Protein AF-A0A0T6W788-F1 (afdb_monomer)

Solvent-accessible surface area (backbone atoms only — not comparable to full-atom values): 7683 Å² total; per-residue (Å²): 140,88,81,67,76,53,63,39,19,29,21,42,78,53,94,50,62,89,71,34,31,29,41,64,46,75,40,58,66,43,68,91,88,54,96,58,73,52,78,64,79,77,55,77,91,54,65,91,45,52,80,30,91,40,63,71,60,20,50,48,52,46,49,53,50,35,50,60,73,44,44,63,63,47,51,53,39,52,51,53,41,51,51,43,52,50,51,47,50,48,48,69,75,76,45,75,96,47,70,70,56,52,51,51,44,50,52,45,52,52,54,37,51,54,46,47,52,53,42,48,52,54,54,48,61,64,66,49,82,75,50,74,83

pLDDT: mean 85.51, std 16.66, range [34.41, 98.12]

Nearest PDB structures (foldseek):
  4ogp-assembly2_B  TM=7.932E-01  e=1.170E-01  Saccharomyces cerevisiae S288C
  5lm5-assembly1_A  TM=7.573E-01  e=1.890E-01  Saccharomyces cerevisiae
  6dmp-assembly1_A  TM=8.833E-01  e=1.214E+00  synthetic construct
  8vaa-assembly1_Q  TM=8.502E-01  e=1.369E+00  Legionella pneumophila
  6xns-assembly2_F  TM=4.643E-01  e=8.280E+00  synthetic construct

Structure (mmCIF, N/CA/C/O backbone):
data_AF-A0A0T6W788-F1
#
_entry.id   AF-A0A0T6W788-F1
#
loop_
_atom_site.group_PDB
_atom_site.id
_atom_site.type_symbol
_atom_site.label_atom_id
_atom_site.label_alt_id
_atom_site.label_comp_id
_atom_site.label_asym_id
_atom_site.label_entity_id
_atom_site.label_seq_id
_atom_site.pdbx_PDB_ins_code
_atom_site.Cartn_x
_atom_site.Cartn_y
_atom_site.Cartn_z
_atom_site.occupancy
_atom_site.B_iso_or_equiv
_atom_site.auth_seq_id
_atom_site.auth_comp_id
_atom_site.auth_asym_id
_atom_site.auth_atom_id
_atom_site.pdbx_PDB_model_num
ATOM 1 N N . MET A 1 1 ? 24.280 18.151 -40.706 1.00 36.50 1 MET A N 1
ATOM 2 C CA . MET A 1 1 ? 23.195 17.546 -39.906 1.00 36.50 1 MET A CA 1
ATOM 3 C C . MET A 1 1 ? 23.253 16.048 -40.123 1.00 36.50 1 MET A C 1
ATOM 5 O O . MET A 1 1 ? 23.220 15.635 -41.270 1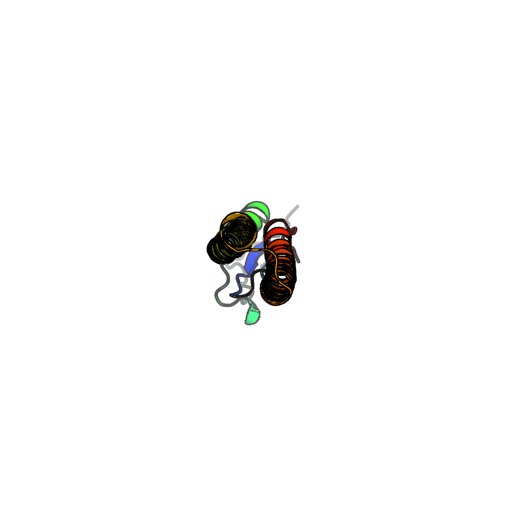.00 36.50 1 MET A O 1
ATOM 9 N N . GLY A 1 2 ? 23.416 15.262 -39.062 1.00 36.25 2 GLY A N 1
ATOM 10 C CA . GLY A 1 2 ? 23.500 13.803 -39.150 1.00 36.25 2 GLY A CA 1
ATOM 11 C C . GLY A 1 2 ? 23.714 13.211 -37.764 1.00 36.25 2 GLY A C 1
ATOM 12 O O . GLY A 1 2 ? 24.813 12.783 -37.442 1.00 36.25 2 GLY A O 1
ATOM 13 N N . ALA A 1 3 ? 22.692 13.316 -36.917 1.00 34.41 3 ALA A N 1
ATOM 14 C CA . ALA A 1 3 ? 22.688 12.817 -35.551 1.00 34.41 3 ALA A CA 1
ATOM 15 C C . ALA A 1 3 ? 21.895 11.504 -35.527 1.00 34.41 3 ALA A C 1
ATOM 17 O O . ALA A 1 3 ? 20.674 11.526 -35.630 1.00 34.41 3 ALA A O 1
ATOM 18 N N . SER A 1 4 ? 22.574 10.365 -35.412 1.00 42.59 4 SER A N 1
ATOM 19 C CA . SER A 1 4 ? 21.941 9.102 -35.020 1.00 42.59 4 SER A CA 1
ATOM 20 C C . SER A 1 4 ? 21.920 9.047 -33.493 1.00 42.59 4 SER A C 1
ATOM 22 O O . SER A 1 4 ? 22.937 8.745 -32.871 1.00 42.59 4 SER A O 1
ATOM 24 N N . TRP A 1 5 ? 20.793 9.444 -32.905 1.00 49.19 5 TRP A N 1
ATOM 25 C CA . TRP A 1 5 ? 20.537 9.411 -31.464 1.00 49.19 5 TRP A CA 1
ATOM 26 C C . TRP A 1 5 ? 19.232 8.646 -31.260 1.00 49.19 5 TRP A C 1
ATOM 28 O O . TRP A 1 5 ? 18.153 9.190 -31.481 1.00 49.19 5 TRP A O 1
ATOM 38 N N . GLY A 1 6 ? 19.329 7.366 -30.916 1.00 62.09 6 GLY A N 1
ATOM 39 C CA . GLY A 1 6 ? 18.178 6.558 -30.527 1.00 62.09 6 GLY A CA 1
ATOM 40 C C . GLY A 1 6 ? 18.336 6.153 -29.073 1.00 62.09 6 GLY A C 1
ATOM 41 O O . GLY A 1 6 ? 18.914 5.110 -28.803 1.00 62.09 6 GLY A O 1
ATOM 42 N N . SER A 1 7 ? 17.887 6.970 -28.125 1.00 70.62 7 SER A N 1
ATOM 43 C CA . SER A 1 7 ? 17.798 6.521 -26.732 1.00 70.62 7 SER A CA 1
ATOM 44 C C . SER A 1 7 ? 16.568 5.624 -26.589 1.00 70.62 7 SER A C 1
ATOM 46 O O . SER A 1 7 ? 15.484 5.961 -27.073 1.00 70.62 7 SER A O 1
ATOM 48 N N . LYS A 1 8 ? 16.735 4.472 -25.943 1.00 81.88 8 LYS A N 1
ATOM 49 C CA . LYS A 1 8 ? 15.649 3.549 -25.600 1.00 81.88 8 LYS A CA 1
ATOM 50 C C . LYS A 1 8 ? 15.324 3.673 -24.119 1.00 81.88 8 LYS A C 1
ATOM 52 O O . LYS A 1 8 ? 16.218 3.877 -23.300 1.00 81.88 8 LYS A O 1
ATOM 57 N N . TRP A 1 9 ? 14.047 3.535 -23.780 1.00 85.00 9 TRP A N 1
ATOM 58 C CA . TRP A 1 9 ? 13.563 3.639 -22.406 1.00 85.00 9 TRP A CA 1
ATOM 59 C C . TRP A 1 9 ? 13.155 2.266 -21.899 1.00 85.00 9 TRP A C 1
ATOM 61 O O . TRP A 1 9 ? 12.359 1.587 -22.539 1.00 85.00 9 TRP A O 1
ATOM 71 N N . TYR A 1 10 ? 13.653 1.870 -20.739 1.00 88.62 10 TYR A N 1
ATOM 72 C CA . TYR A 1 10 ? 13.345 0.588 -20.123 1.00 88.62 10 TYR A CA 1
ATOM 73 C C . TYR A 1 10 ? 12.531 0.802 -18.855 1.00 88.62 10 TYR A C 1
ATOM 75 O O . TYR A 1 10 ? 12.910 1.588 -17.987 1.00 88.62 10 TYR A O 1
ATOM 83 N N . SER A 1 11 ? 11.416 0.088 -18.716 1.00 89.75 11 SER A N 1
ATOM 84 C CA . SER A 1 11 ? 10.733 -0.020 -17.430 1.00 89.75 11 SER A CA 1
ATOM 85 C C . SER A 1 11 ? 11.393 -1.113 -16.598 1.00 89.75 11 SER A C 1
ATOM 87 O O . SER A 1 11 ? 11.355 -2.290 -16.970 1.00 89.75 11 SER A O 1
ATOM 89 N N . VAL A 1 12 ? 11.942 -0.731 -15.452 1.00 90.44 12 VAL A N 1
ATOM 90 C CA . VAL A 1 12 ? 12.498 -1.653 -14.466 1.00 90.44 12 VAL A CA 1
ATOM 91 C C . VAL A 1 12 ? 11.408 -1.959 -13.447 1.00 90.44 12 VAL A C 1
ATOM 93 O O . VAL A 1 12 ? 11.056 -1.114 -12.618 1.00 90.44 12 VAL A O 1
ATOM 96 N N . LEU A 1 13 ? 10.841 -3.159 -13.554 1.00 89.25 13 LEU A N 1
ATOM 97 C CA . LEU A 1 13 ? 9.783 -3.653 -12.678 1.00 89.25 13 LEU A CA 1
ATOM 98 C C . LEU A 1 13 ? 10.399 -4.599 -11.646 1.00 89.25 13 LEU A C 1
ATOM 100 O O . LEU A 1 13 ? 11.075 -5.557 -12.008 1.00 89.25 13 LEU A O 1
ATOM 104 N N . ASP A 1 14 ? 10.160 -4.326 -10.369 1.00 88.12 14 ASP A N 1
ATOM 105 C CA . ASP A 1 14 ? 10.589 -5.167 -9.249 1.00 88.12 14 ASP A CA 1
ATOM 106 C C . ASP A 1 14 ? 9.343 -5.683 -8.507 1.00 88.12 14 ASP A C 1
ATOM 108 O O . ASP A 1 14 ? 8.236 -5.148 -8.656 1.00 88.12 14 ASP A O 1
ATOM 112 N N . ASN A 1 15 ? 9.522 -6.731 -7.705 1.00 85.25 15 ASN A N 1
ATOM 113 C CA . ASN A 1 15 ? 8.504 -7.192 -6.765 1.00 85.25 15 ASN A CA 1
ATOM 114 C C . ASN A 1 15 ? 8.257 -6.149 -5.668 1.00 85.25 15 ASN A C 1
ATOM 116 O O . ASN A 1 15 ? 7.143 -6.048 -5.163 1.00 85.25 15 ASN A O 1
ATOM 120 N N . ASP A 1 16 ? 9.284 -5.375 -5.306 1.00 88.62 16 ASP A N 1
ATOM 121 C CA . ASP A 1 16 ? 9.160 -4.226 -4.415 1.00 88.62 16 ASP A CA 1
ATOM 122 C C . ASP A 1 16 ? 8.790 -2.958 -5.216 1.00 88.62 16 ASP A C 1
ATOM 124 O O . ASP A 1 16 ? 9.625 -2.429 -5.965 1.00 88.62 16 ASP A O 1
ATOM 128 N N . PRO A 1 17 ? 7.572 -2.400 -5.046 1.00 88.88 17 PRO A N 1
ATOM 129 C CA . PRO A 1 17 ? 7.146 -1.197 -5.759 1.00 88.88 17 PRO A CA 1
ATOM 130 C C . PRO A 1 17 ? 8.049 0.016 -5.508 1.00 88.88 17 PRO A C 1
ATOM 132 O O . PRO A 1 17 ? 8.093 0.918 -6.342 1.00 88.88 17 PRO A O 1
ATOM 135 N N . ALA A 1 18 ? 8.782 0.049 -4.38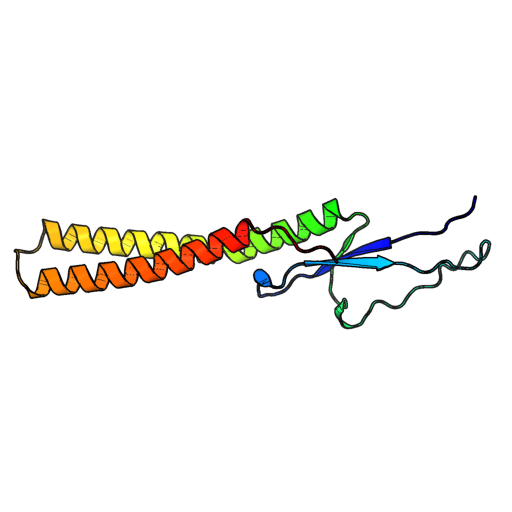9 1.00 90.25 18 ALA A N 1
ATOM 136 C CA . ALA A 1 18 ? 9.704 1.135 -4.069 1.00 90.25 18 ALA A CA 1
ATOM 137 C C . ALA A 1 18 ? 10.967 1.140 -4.950 1.00 90.25 18 ALA A C 1
ATOM 139 O O . ALA A 1 18 ? 11.618 2.177 -5.075 1.00 90.25 18 ALA A O 1
ATOM 140 N N . LYS A 1 19 ? 11.317 0.002 -5.563 1.00 91.31 19 LYS A N 1
ATOM 141 C CA . LYS A 1 19 ? 12.505 -0.153 -6.423 1.00 91.31 19 LYS A CA 1
ATOM 142 C C . LYS A 1 19 ? 12.212 0.024 -7.911 1.00 91.31 19 LYS A C 1
ATOM 144 O O . LYS A 1 19 ? 13.141 0.084 -8.720 1.00 91.31 19 LYS A O 1
ATOM 149 N N . CYS A 1 20 ? 10.933 0.107 -8.264 1.00 92.31 20 CYS A N 1
ATOM 150 C CA . CYS A 1 20 ? 10.488 0.293 -9.634 1.00 92.31 20 CYS A CA 1
ATOM 151 C C . CYS A 1 20 ? 10.935 1.662 -10.174 1.00 92.31 20 CYS A C 1
ATOM 153 O O . CYS A 1 20 ? 10.775 2.687 -9.508 1.00 92.31 20 CYS A O 1
ATOM 155 N N . ARG A 1 21 ? 11.481 1.688 -11.392 1.00 93.81 21 ARG A N 1
ATOM 156 C CA . ARG A 1 21 ? 12.033 2.900 -12.023 1.00 93.81 21 ARG A CA 1
ATOM 157 C C . ARG A 1 21 ? 12.032 2.794 -13.545 1.00 93.81 21 ARG A C 1
ATOM 159 O O . ARG A 1 21 ? 11.738 1.739 -14.099 1.00 93.81 21 ARG A O 1
ATOM 166 N N . VAL A 1 22 ? 12.375 3.886 -14.213 1.00 93.38 22 VAL A N 1
ATOM 167 C CA . VAL A 1 22 ? 12.644 3.923 -15.652 1.00 93.38 22 VAL A CA 1
ATOM 168 C C . VAL A 1 22 ? 14.123 4.212 -15.872 1.00 93.38 22 VAL A C 1
ATOM 170 O O . VAL A 1 22 ? 14.678 5.079 -15.201 1.00 93.38 22 VAL A O 1
ATOM 173 N N . GLU A 1 23 ? 14.736 3.495 -16.808 1.00 89.88 23 GLU A N 1
ATOM 174 C CA . GLU A 1 23 ? 16.148 3.648 -17.158 1.00 89.88 23 GLU A CA 1
ATOM 175 C C . GLU A 1 23 ? 16.298 3.972 -18.652 1.00 89.88 23 GLU A C 1
ATOM 177 O O . GLU A 1 23 ? 15.722 3.283 -19.499 1.00 89.88 23 GLU A O 1
ATOM 182 N N . MET A 1 24 ? 17.026 5.037 -18.987 1.00 88.62 24 MET A N 1
ATOM 183 C CA . MET A 1 24 ? 17.343 5.419 -20.361 1.00 88.62 24 MET A CA 1
ATOM 184 C C . MET A 1 24 ? 18.683 4.819 -20.773 1.00 88.62 24 MET A C 1
ATOM 186 O O . MET A 1 24 ? 19.692 4.984 -20.091 1.00 88.62 24 MET A O 1
ATOM 190 N N . VAL A 1 25 ? 18.714 4.161 -21.927 1.00 84.00 25 VAL A N 1
ATOM 191 C CA . VAL A 1 25 ? 19.949 3.626 -22.502 1.00 84.00 25 VAL A CA 1
ATOM 192 C C . VAL A 1 25 ? 20.153 4.228 -23.879 1.00 84.00 25 VAL A C 1
ATOM 194 O O . VAL A 1 25 ? 19.330 4.053 -24.781 1.00 84.00 25 VAL A O 1
ATOM 197 N N . ASP A 1 26 ? 21.273 4.918 -24.050 1.00 74.56 26 ASP A N 1
ATOM 198 C CA . ASP A 1 26 ? 21.671 5.460 -25.342 1.00 74.56 26 ASP A CA 1
ATOM 199 C C . ASP A 1 26 ? 22.130 4.334 -26.274 1.00 74.56 26 ASP A C 1
ATOM 201 O O . ASP A 1 26 ? 23.093 3.615 -25.984 1.00 74.56 26 ASP A O 1
ATOM 205 N N . CYS A 1 27 ? 21.483 4.186 -27.432 1.00 65.81 27 CYS A N 1
ATOM 206 C CA . CYS A 1 27 ? 22.057 3.394 -28.513 1.00 65.81 27 CYS A CA 1
ATOM 207 C C . CYS A 1 27 ? 23.181 4.206 -29.173 1.00 65.81 27 CYS A C 1
ATOM 209 O O . CYS A 1 27 ? 22.986 5.358 -29.570 1.00 65.81 27 CYS A O 1
ATOM 211 N N . ARG A 1 28 ? 24.383 3.624 -29.275 1.00 55.47 28 ARG A N 1
ATOM 212 C CA . ARG A 1 28 ? 25.522 4.291 -29.917 1.00 55.47 28 ARG A CA 1
ATOM 213 C C . ARG A 1 28 ? 25.292 4.441 -31.426 1.00 55.47 28 ARG A C 1
ATOM 215 O O . ARG A 1 28 ? 24.687 3.564 -32.037 1.00 55.47 28 ARG A O 1
ATOM 222 N N . PRO A 1 29 ? 25.838 5.503 -32.045 1.00 50.69 29 PRO A N 1
ATOM 223 C CA . PRO A 1 29 ? 25.827 5.657 -33.492 1.00 50.69 29 PRO A CA 1
ATOM 224 C C . PRO A 1 29 ? 26.660 4.557 -34.171 1.00 50.69 29 PRO A C 1
ATOM 226 O O . PRO A 1 29 ? 27.804 4.308 -33.784 1.00 50.69 29 PRO A O 1
ATOM 229 N N . GLY A 1 30 ? 26.104 3.942 -35.214 1.00 51.00 30 GLY A N 1
ATOM 230 C CA . GLY A 1 30 ? 26.883 3.271 -36.257 1.00 51.00 30 GLY A CA 1
ATOM 231 C C . GLY A 1 30 ? 27.506 4.284 -37.213 1.00 51.00 30 GLY A C 1
ATOM 232 O O . GLY A 1 30 ? 27.043 5.427 -37.278 1.00 51.00 30 GLY A O 1
ATOM 233 N N . PRO A 1 31 ? 28.561 3.916 -37.961 1.00 49.19 31 PRO A N 1
ATOM 234 C CA . PRO A 1 31 ? 29.040 4.763 -39.041 1.00 49.19 31 PRO A CA 1
ATOM 235 C C . PRO A 1 31 ? 27.899 5.030 -40.036 1.00 49.19 31 PRO A C 1
ATOM 237 O O . PRO A 1 31 ? 27.187 4.122 -40.460 1.00 49.19 31 PRO A O 1
ATOM 240 N N . ILE A 1 32 ? 27.707 6.302 -40.398 1.00 44.41 32 ILE A N 1
ATOM 241 C CA . ILE A 1 32 ? 26.668 6.722 -41.347 1.00 44.41 32 ILE A CA 1
ATOM 242 C C . ILE A 1 32 ? 26.891 5.974 -42.671 1.00 44.41 32 ILE A C 1
ATOM 244 O O . ILE A 1 32 ? 27.921 6.164 -43.314 1.00 44.41 32 ILE A O 1
ATOM 248 N N . GLY A 1 33 ? 25.927 5.146 -43.082 1.00 48.31 33 GLY A N 1
ATOM 249 C CA . GLY A 1 33 ? 25.954 4.435 -44.367 1.00 48.31 33 GLY A CA 1
ATOM 250 C C . GLY A 1 33 ? 26.155 2.919 -44.291 1.00 48.31 33 GLY A C 1
ATOM 251 O O . GLY A 1 33 ? 26.016 2.255 -45.315 1.00 48.31 33 GLY A O 1
ATOM 252 N N . THR A 1 34 ? 26.408 2.347 -43.113 1.00 47.78 34 THR A N 1
ATOM 253 C CA . THR A 1 34 ? 26.258 0.901 -42.887 1.00 47.78 34 THR A CA 1
ATOM 254 C C . THR A 1 34 ? 24.872 0.658 -42.306 1.00 47.78 34 THR A C 1
ATOM 256 O O . THR A 1 34 ? 24.578 1.158 -41.228 1.00 47.78 34 THR A O 1
ATOM 259 N N . GLY A 1 35 ? 24.010 -0.085 -43.004 1.00 48.94 35 GLY A N 1
ATOM 260 C CA . GLY A 1 35 ? 22.662 -0.456 -42.536 1.00 48.94 35 GLY A CA 1
ATOM 261 C C . GLY A 1 35 ? 22.636 -1.379 -41.308 1.00 48.94 35 GLY A C 1
ATOM 262 O O . GLY A 1 35 ? 21.587 -1.929 -40.991 1.00 48.94 35 GLY A O 1
ATOM 263 N N . ASP A 1 36 ? 23.777 -1.534 -40.640 1.00 47.97 36 ASP A N 1
ATOM 264 C CA . ASP A 1 36 ? 23.953 -2.283 -39.411 1.00 47.97 36 ASP A CA 1
ATOM 265 C C . ASP A 1 36 ? 24.038 -1.272 -38.263 1.00 47.97 36 ASP A C 1
ATOM 267 O O . ASP A 1 36 ? 25.098 -0.706 -37.978 1.00 47.97 36 ASP A O 1
ATOM 271 N N . ASP A 1 37 ? 22.897 -1.011 -37.622 1.00 52.19 37 ASP A N 1
ATOM 272 C CA . ASP A 1 37 ? 22.870 -0.364 -36.312 1.00 52.19 37 ASP A CA 1
ATOM 273 C C . ASP A 1 37 ? 23.774 -1.181 -35.368 1.00 52.19 37 ASP A C 1
ATOM 275 O O . ASP A 1 37 ? 23.516 -2.376 -35.175 1.00 52.19 37 ASP A O 1
ATOM 279 N N . PRO A 1 38 ? 24.843 -0.614 -34.773 1.00 49.88 38 PRO A N 1
ATOM 280 C CA . PRO A 1 38 ? 25.654 -1.347 -33.819 1.00 49.88 38 PRO A CA 1
ATOM 281 C C . PRO A 1 38 ? 24.793 -1.587 -32.585 1.00 49.88 38 PRO A C 1
ATOM 283 O O . PRO A 1 38 ? 24.575 -0.698 -31.762 1.00 49.88 38 PRO A O 1
ATOM 286 N N . TRP A 1 39 ? 24.285 -2.810 -32.486 1.00 54.84 39 TRP A N 1
ATOM 287 C CA . TRP A 1 39 ? 23.552 -3.309 -31.338 1.00 54.84 39 TRP A CA 1
ATOM 288 C C . TRP A 1 39 ? 24.402 -3.090 -30.084 1.00 54.84 39 TRP A C 1
ATOM 290 O O . TRP A 1 39 ? 25.381 -3.803 -29.856 1.00 54.84 39 TRP A O 1
ATOM 300 N N . VAL A 1 40 ? 24.066 -2.077 -29.281 1.00 60.03 40 VAL A N 1
ATOM 301 C CA . VAL A 1 40 ? 24.643 -1.943 -27.943 1.00 60.03 40 VAL A CA 1
ATOM 302 C C . VAL A 1 40 ? 24.056 -3.091 -27.127 1.00 60.03 40 VAL A C 1
ATOM 304 O O . VAL A 1 40 ? 22.831 -3.157 -26.995 1.00 60.03 40 VAL A O 1
ATOM 307 N N . PRO A 1 41 ? 24.885 -4.021 -26.621 1.00 64.06 41 PRO A N 1
ATOM 308 C CA . PRO A 1 41 ? 24.372 -5.110 -25.817 1.00 64.06 41 PRO A CA 1
ATOM 309 C C . PRO A 1 41 ? 23.666 -4.532 -24.594 1.00 64.06 41 PRO A C 1
ATOM 311 O O . PRO A 1 41 ? 24.195 -3.648 -23.915 1.00 64.06 41 PRO A O 1
ATOM 314 N N . LEU A 1 42 ? 22.450 -5.019 -24.355 1.00 69.25 42 LEU A N 1
ATOM 315 C CA . LEU A 1 42 ? 21.657 -4.654 -23.194 1.00 69.25 42 LEU A CA 1
ATOM 316 C C . LEU A 1 42 ? 22.476 -4.952 -21.928 1.00 69.25 42 LEU A C 1
ATOM 318 O O . LEU A 1 42 ? 22.973 -6.072 -21.806 1.00 69.25 42 LEU A O 1
ATOM 322 N N . PRO A 1 43 ? 22.625 -3.994 -20.998 1.00 76.44 43 PRO A N 1
ATOM 323 C CA . PRO A 1 43 ? 23.242 -4.273 -19.711 1.00 76.44 43 PRO A CA 1
ATOM 324 C C . PRO A 1 43 ? 22.544 -5.440 -19.005 1.00 76.44 43 PRO A C 1
ATOM 326 O O . PRO A 1 43 ? 21.314 -5.503 -18.987 1.00 76.44 43 PRO A O 1
ATOM 329 N N . ASP A 1 44 ? 23.311 -6.340 -18.386 1.00 81.31 44 ASP A N 1
ATOM 330 C CA . ASP A 1 44 ? 22.768 -7.554 -17.758 1.00 81.31 44 ASP A CA 1
ATOM 331 C C . ASP A 1 44 ? 21.687 -7.248 -16.709 1.00 81.31 44 ASP A C 1
ATOM 333 O O . ASP A 1 44 ? 20.727 -8.004 -16.560 1.00 81.31 44 ASP A O 1
ATOM 337 N N . HIS A 1 45 ? 21.785 -6.109 -16.012 1.00 80.25 45 HIS A N 1
ATOM 338 C CA . HIS A 1 45 ? 20.803 -5.688 -15.006 1.00 80.25 45 HIS A CA 1
ATOM 339 C C . HIS A 1 45 ? 19.467 -5.215 -15.591 1.00 80.25 45 HIS A C 1
ATOM 341 O O . HIS A 1 45 ? 18.502 -5.070 -14.844 1.00 80.25 45 HIS A O 1
ATOM 347 N N . LEU A 1 46 ? 19.405 -4.978 -16.903 1.00 80.75 46 LEU A N 1
ATOM 348 C CA . LEU A 1 46 ? 18.179 -4.669 -17.641 1.00 80.75 46 LEU A CA 1
ATOM 349 C C . LEU A 1 46 ? 17.623 -5.892 -18.377 1.00 80.75 46 LEU A C 1
ATOM 351 O O . LEU A 1 46 ? 16.580 -5.793 -19.028 1.00 80.75 46 LEU A O 1
ATOM 355 N N . SER A 1 47 ? 18.273 -7.055 -18.265 1.00 75.12 47 SER A N 1
ATOM 356 C CA . SER A 1 47 ? 17.738 -8.300 -18.813 1.00 75.12 47 SER A CA 1
ATOM 357 C C . SER A 1 47 ? 16.360 -8.601 -18.202 1.00 75.12 47 SER A C 1
ATOM 359 O O . SER A 1 47 ? 16.176 -8.607 -16.987 1.00 75.12 47 SER A O 1
ATOM 361 N N . GLY A 1 48 ? 15.350 -8.779 -19.060 1.00 78.38 48 GLY A N 1
ATOM 362 C CA . GLY A 1 48 ? 13.958 -8.985 -18.640 1.00 78.38 48 GLY A CA 1
ATOM 363 C C . GLY A 1 48 ? 13.144 -7.710 -18.371 1.00 78.38 48 GLY A C 1
ATOM 364 O O . GLY A 1 48 ? 11.957 -7.819 -18.068 1.00 78.38 48 GLY A O 1
ATOM 365 N N . CYS A 1 49 ? 13.726 -6.514 -18.518 1.00 86.12 49 CYS A N 1
ATOM 366 C CA . CYS A 1 49 ? 12.968 -5.260 -18.504 1.00 86.12 49 CYS A CA 1
ATOM 367 C C . CYS A 1 49 ? 12.191 -5.058 -19.816 1.00 86.12 49 CYS A C 1
ATOM 369 O O . CYS A 1 49 ? 12.567 -5.580 -20.868 1.00 86.12 49 CYS A O 1
ATOM 371 N N . GLN A 1 50 ? 11.114 -4.271 -19.768 1.00 87.94 50 GLN A N 1
ATOM 372 C CA . GLN A 1 50 ? 10.318 -3.953 -20.956 1.00 87.94 50 GLN A CA 1
ATOM 373 C C . GLN A 1 50 ? 10.817 -2.662 -21.615 1.00 87.94 50 GLN A C 1
ATOM 375 O O . GLN A 1 50 ? 10.973 -1.638 -20.952 1.00 87.94 50 GLN A O 1
ATOM 380 N N . GLU A 1 51 ? 11.061 -2.725 -22.922 1.00 87.31 51 GLU A N 1
ATOM 381 C CA . GLU A 1 51 ? 11.535 -1.605 -23.738 1.00 87.31 51 GLU A CA 1
ATOM 382 C C . GLU A 1 51 ? 10.368 -0.765 -24.281 1.00 87.31 51 GLU A C 1
ATOM 384 O O . GLU A 1 51 ? 9.338 -1.295 -24.706 1.00 87.31 51 GLU A O 1
ATOM 389 N N . PHE A 1 52 ? 10.562 0.552 -24.330 1.00 87.06 52 PHE A N 1
ATOM 390 C CA . PHE A 1 52 ? 9.639 1.526 -24.888 1.00 87.06 52 PHE A CA 1
ATOM 391 C C . PHE A 1 52 ? 10.361 2.593 -25.715 1.00 87.06 52 PHE A C 1
ATOM 393 O O . PHE A 1 52 ? 11.506 2.969 -25.460 1.00 87.06 52 PHE A O 1
ATOM 400 N N . SER A 1 53 ? 9.628 3.148 -26.680 1.00 81.81 53 SER A N 1
ATOM 401 C CA . SER A 1 53 ? 10.102 4.206 -27.577 1.00 81.81 53 SER A CA 1
ATOM 402 C C . SER A 1 53 ? 10.074 5.611 -26.966 1.00 81.81 53 SER A C 1
ATOM 404 O O . SER A 1 53 ? 10.627 6.538 -27.549 1.00 81.81 53 SER A O 1
ATOM 406 N N . SER A 1 54 ? 9.430 5.804 -25.810 1.00 88.00 54 SER A N 1
ATOM 407 C CA . SER A 1 54 ? 9.411 7.096 -25.116 1.00 88.00 54 SER A CA 1
ATOM 408 C C . SER A 1 54 ? 9.321 6.948 -23.600 1.00 88.00 54 SER A C 1
ATOM 410 O O . SER A 1 54 ? 8.696 6.013 -23.089 1.00 88.00 54 SER A O 1
ATOM 412 N N . GLU A 1 55 ? 9.883 7.932 -22.894 1.00 90.00 55 GLU A N 1
ATOM 413 C CA . GLU A 1 55 ? 9.834 8.047 -21.432 1.00 90.00 55 GLU A CA 1
ATOM 414 C C . GLU A 1 55 ? 8.396 7.964 -20.913 1.00 90.00 55 GLU A C 1
ATOM 416 O O . GLU A 1 55 ? 8.104 7.221 -19.981 1.00 90.00 55 GLU A O 1
ATOM 421 N N . ALA A 1 56 ? 7.471 8.687 -21.553 1.00 91.19 56 ALA A N 1
ATOM 422 C CA . ALA A 1 56 ? 6.083 8.773 -21.112 1.00 91.19 56 ALA A CA 1
ATOM 423 C C . ALA A 1 56 ? 5.395 7.399 -21.070 1.00 91.19 56 ALA A C 1
ATOM 425 O O . ALA A 1 56 ? 4.649 7.107 -20.132 1.00 91.19 56 ALA A O 1
ATOM 426 N N . VAL A 1 57 ? 5.664 6.542 -22.061 1.00 91.50 57 VAL A N 1
ATOM 427 C CA . VAL A 1 57 ? 5.083 5.195 -22.118 1.00 91.50 57 VAL A CA 1
ATOM 428 C C . VAL A 1 57 ? 5.748 4.279 -21.086 1.00 91.50 57 VAL A C 1
ATOM 430 O O . VAL A 1 57 ? 5.035 3.578 -20.368 1.00 91.50 57 VAL A O 1
ATOM 433 N N . ALA A 1 58 ? 7.074 4.350 -20.923 1.00 91.50 58 ALA A N 1
ATOM 434 C CA . ALA A 1 58 ? 7.787 3.590 -19.893 1.00 91.50 58 ALA A CA 1
ATOM 435 C C . ALA A 1 58 ? 7.312 3.953 -18.474 1.00 91.50 58 ALA A C 1
ATOM 437 O O . ALA A 1 58 ? 7.009 3.074 -17.666 1.00 91.50 58 ALA A O 1
ATOM 438 N N . VAL A 1 59 ? 7.157 5.248 -18.181 1.00 94.12 59 VAL A N 1
ATOM 439 C CA . VAL A 1 59 ? 6.632 5.739 -16.896 1.00 94.12 59 VAL A CA 1
ATOM 440 C C . VAL A 1 59 ? 5.197 5.266 -16.671 1.00 94.12 59 VAL A C 1
ATOM 442 O O . VAL A 1 59 ? 4.843 4.896 -15.549 1.00 94.12 59 VAL A O 1
ATOM 445 N N . SER A 1 60 ? 4.362 5.255 -17.715 1.00 93.94 60 SER A N 1
ATOM 446 C CA . SER A 1 60 ? 2.989 4.748 -17.627 1.00 93.94 60 SER A CA 1
ATOM 447 C C . SER A 1 60 ? 2.952 3.255 -17.287 1.00 93.94 60 SER A C 1
ATOM 449 O O . SER A 1 60 ? 2.188 2.856 -16.406 1.00 93.94 60 SER A O 1
ATOM 451 N N . ALA A 1 61 ? 3.823 2.449 -17.901 1.00 93.69 61 ALA A N 1
ATOM 452 C CA . ALA A 1 61 ? 3.939 1.021 -17.615 1.00 93.69 61 ALA A CA 1
ATOM 453 C C . ALA A 1 61 ? 4.375 0.758 -16.164 1.00 93.69 61 ALA A C 1
ATOM 455 O O . ALA A 1 61 ? 3.710 0.009 -15.445 1.00 93.69 61 ALA A O 1
ATOM 456 N N . VAL A 1 62 ? 5.418 1.450 -15.687 1.00 94.25 62 VAL A N 1
ATOM 457 C CA . VAL A 1 62 ? 5.853 1.356 -14.283 1.00 94.25 62 VAL A CA 1
ATOM 458 C C . VAL A 1 62 ? 4.735 1.787 -13.333 1.00 94.25 62 VAL A C 1
ATOM 460 O O . VAL A 1 62 ? 4.472 1.123 -12.329 1.00 94.25 62 VAL A O 1
ATOM 463 N N . ARG A 1 63 ? 4.027 2.877 -13.651 1.00 95.50 63 ARG A N 1
ATOM 464 C CA . ARG A 1 63 ? 2.893 3.346 -12.847 1.00 95.50 63 ARG A CA 1
ATOM 465 C C . ARG A 1 63 ? 1.795 2.287 -12.765 1.00 95.50 63 ARG A C 1
ATOM 467 O O . ARG A 1 63 ? 1.284 2.061 -11.673 1.00 95.50 63 ARG A O 1
ATOM 474 N N . ALA A 1 64 ? 1.430 1.656 -13.879 1.00 94.50 64 ALA A N 1
ATOM 475 C CA . ALA A 1 64 ? 0.410 0.610 -13.908 1.00 94.50 64 ALA A CA 1
ATOM 476 C C . ALA A 1 64 ? 0.806 -0.593 -13.036 1.00 94.50 64 ALA A C 1
ATOM 478 O O . ALA A 1 64 ? -0.011 -1.066 -12.244 1.00 94.50 64 ALA A O 1
ATOM 479 N N . HIS A 1 65 ? 2.071 -1.016 -13.103 1.00 94.06 65 HIS A N 1
ATOM 480 C CA . HIS A 1 65 ? 2.611 -2.081 -12.255 1.00 94.06 65 HIS A CA 1
ATOM 481 C C . HIS A 1 65 ? 2.533 -1.733 -10.764 1.00 94.06 65 HIS A C 1
ATOM 483 O O . HIS A 1 65 ? 1.954 -2.489 -9.988 1.00 94.06 65 HIS A O 1
ATOM 489 N N . VAL A 1 66 ? 3.008 -0.547 -10.362 1.00 94.31 66 VAL A N 1
ATOM 490 C CA . VAL A 1 66 ? 2.931 -0.075 -8.965 1.00 94.31 66 VAL A CA 1
ATOM 491 C C . VAL A 1 66 ? 1.479 -0.001 -8.478 1.00 94.31 66 VAL A C 1
ATOM 493 O O . VAL A 1 66 ? 1.182 -0.371 -7.340 1.00 94.31 66 VAL A O 1
ATOM 496 N N . LEU A 1 67 ? 0.547 0.456 -9.322 1.00 94.69 67 LEU A N 1
ATOM 497 C CA . LEU A 1 67 ? -0.878 0.492 -8.984 1.00 94.69 67 LEU A CA 1
ATOM 498 C C . LEU A 1 67 ? -1.429 -0.912 -8.720 1.00 94.69 67 LEU A C 1
ATOM 500 O O . LEU A 1 67 ? -2.128 -1.091 -7.726 1.00 94.69 67 LEU A O 1
ATOM 504 N N . SER A 1 68 ? -1.086 -1.885 -9.566 1.00 93.31 68 SER A N 1
ATOM 505 C CA . SER A 1 68 ? -1.508 -3.279 -9.408 1.00 93.31 68 SER A CA 1
ATOM 506 C C . SER A 1 68 ? -0.900 -3.918 -8.158 1.00 93.31 68 SER A C 1
ATOM 508 O O . SER A 1 68 ? -1.625 -4.469 -7.335 1.00 93.31 68 SER A O 1
ATOM 510 N N . ALA A 1 69 ? 0.416 -3.788 -7.971 1.00 92.38 69 ALA A N 1
ATOM 511 C CA . ALA A 1 69 ? 1.151 -4.415 -6.872 1.00 92.38 69 ALA A CA 1
ATOM 512 C C . ALA A 1 69 ? 0.742 -3.886 -5.486 1.00 92.38 69 ALA A C 1
ATOM 514 O O . ALA A 1 69 ? 0.806 -4.605 -4.495 1.00 92.38 69 ALA A O 1
ATOM 515 N N . THR A 1 70 ? 0.299 -2.628 -5.399 1.00 94.69 70 THR A N 1
ATOM 516 C CA . THR A 1 70 ? -0.114 -2.014 -4.124 1.00 94.69 70 THR A CA 1
ATOM 517 C C . THR A 1 70 ? -1.607 -2.160 -3.823 1.00 94.69 70 THR A C 1
ATOM 519 O O . THR A 1 70 ? -2.024 -1.914 -2.690 1.00 94.69 70 THR A O 1
ATOM 522 N N . GLN A 1 71 ? -2.436 -2.535 -4.804 1.00 94.12 71 GLN A N 1
ATOM 523 C CA . GLN A 1 71 ? -3.894 -2.494 -4.673 1.00 94.12 71 GLN A CA 1
ATOM 524 C C . GLN A 1 71 ? -4.423 -3.443 -3.596 1.00 94.12 71 GLN A C 1
ATOM 526 O O . GLN A 1 71 ? -5.168 -3.000 -2.720 1.00 94.12 71 GLN A O 1
ATOM 531 N N 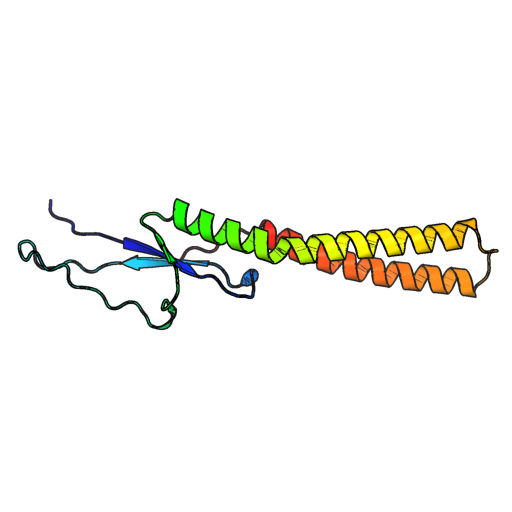. GLU A 1 72 ? -4.050 -4.719 -3.661 1.00 94.50 72 GLU A N 1
ATOM 532 C CA . GLU A 1 72 ? -4.530 -5.749 -2.733 1.00 94.50 72 GLU A CA 1
ATOM 533 C C . GLU A 1 72 ? -4.141 -5.408 -1.294 1.00 94.50 72 GLU A C 1
ATOM 535 O O . GLU A 1 72 ? -5.007 -5.269 -0.431 1.00 94.50 72 GLU A O 1
ATOM 540 N N . LYS A 1 73 ? -2.860 -5.101 -1.069 1.00 94.31 73 LYS A N 1
ATOM 541 C CA . LYS A 1 73 ? -2.340 -4.739 0.251 1.00 94.31 73 LYS A CA 1
ATOM 542 C C . LYS A 1 73 ? -3.039 -3.517 0.857 1.00 94.31 73 LYS A C 1
ATOM 544 O O . LYS A 1 73 ? -3.346 -3.495 2.048 1.00 94.31 73 LYS A O 1
ATOM 549 N N . ILE A 1 74 ? -3.331 -2.493 0.050 1.00 96.50 74 ILE A N 1
ATOM 550 C CA . ILE A 1 74 ? -4.089 -1.318 0.508 1.00 96.50 74 ILE A CA 1
ATOM 551 C C . ILE A 1 74 ? -5.515 -1.709 0.912 1.00 96.50 74 ILE A C 1
ATOM 553 O O . ILE A 1 74 ? -6.009 -1.212 1.925 1.00 96.50 74 ILE A O 1
ATOM 557 N N . LEU A 1 75 ? -6.187 -2.560 0.130 1.00 97.06 75 LEU A N 1
ATOM 558 C CA . LEU A 1 75 ? -7.548 -3.008 0.432 1.00 97.06 75 LEU A CA 1
ATOM 559 C C . LEU A 1 75 ? -7.592 -3.815 1.732 1.00 97.06 75 LEU A C 1
ATOM 561 O O . LEU A 1 75 ? -8.417 -3.515 2.594 1.00 97.06 75 LEU A O 1
ATOM 565 N N . GLU A 1 76 ? -6.677 -4.766 1.907 1.00 97.06 76 GLU A N 1
ATOM 566 C CA . GLU A 1 76 ? -6.555 -5.562 3.131 1.00 97.06 76 GLU A CA 1
ATOM 567 C C . GLU A 1 76 ? -6.377 -4.683 4.371 1.00 97.06 76 GLU A C 1
ATOM 569 O O . GLU A 1 76 ? -7.102 -4.835 5.356 1.00 97.06 76 GLU A O 1
ATOM 574 N N . LEU A 1 77 ? -5.460 -3.712 4.311 1.00 97.06 77 LEU A N 1
ATOM 575 C CA . LEU A 1 77 ? -5.191 -2.803 5.425 1.00 97.06 77 LEU A CA 1
ATOM 576 C C . LEU A 1 77 ? -6.394 -1.912 5.752 1.00 97.06 77 LEU A C 1
ATOM 578 O O . LEU A 1 77 ? -6.697 -1.691 6.924 1.00 97.06 77 LEU A O 1
ATOM 582 N N . VAL A 1 78 ? -7.110 -1.416 4.736 1.00 97.62 78 VAL A N 1
ATOM 583 C CA . VAL A 1 78 ? -8.347 -0.645 4.949 1.00 97.62 78 VAL A CA 1
ATOM 584 C C . VAL A 1 78 ? -9.388 -1.498 5.671 1.00 97.62 78 VAL A C 1
ATOM 586 O O . VAL A 1 78 ? -9.958 -1.045 6.663 1.00 97.62 78 VAL A O 1
ATOM 589 N N . VAL A 1 79 ? -9.612 -2.733 5.215 1.00 98.12 79 VAL A N 1
ATOM 590 C CA . VAL A 1 79 ? -10.577 -3.649 5.837 1.00 98.12 79 VAL A CA 1
ATOM 591 C C . VAL A 1 79 ? -10.175 -3.970 7.276 1.00 98.12 79 VAL A C 1
ATOM 593 O O . VAL A 1 79 ? -11.013 -3.879 8.171 1.00 98.12 79 VAL A O 1
ATOM 596 N N . ALA A 1 80 ? -8.903 -4.281 7.528 1.00 97.94 80 ALA A N 1
ATOM 597 C CA . ALA A 1 80 ? -8.404 -4.576 8.868 1.00 97.94 80 ALA A CA 1
ATOM 598 C C . ALA A 1 80 ? -8.631 -3.403 9.837 1.00 97.94 80 ALA A C 1
ATOM 600 O O . ALA A 1 80 ? -9.173 -3.595 10.929 1.00 97.94 80 ALA A O 1
ATOM 601 N N . VAL A 1 81 ? -8.311 -2.175 9.416 1.00 97.75 81 VAL A N 1
ATOM 602 C CA . VAL A 1 81 ? -8.542 -0.964 10.219 1.00 97.75 81 VAL A CA 1
ATOM 603 C C . VAL A 1 81 ? -10.031 -0.766 10.524 1.00 97.75 81 VAL A C 1
ATOM 605 O O . VAL A 1 81 ? -10.388 -0.465 11.665 1.00 97.75 81 VAL A O 1
ATOM 608 N N . GLU A 1 82 ? -10.920 -0.951 9.545 1.00 97.50 82 GLU A N 1
ATOM 609 C CA . GLU A 1 82 ? -12.366 -0.826 9.770 1.00 97.50 82 GLU A CA 1
ATOM 610 C C . GLU A 1 82 ? -12.909 -1.924 10.697 1.00 97.50 82 GLU A C 1
ATOM 612 O O . GLU A 1 82 ? -13.704 -1.635 11.594 1.00 97.50 82 GLU A O 1
ATOM 617 N N . LEU A 1 83 ? -12.423 -3.162 10.581 1.00 98.06 83 LEU A N 1
ATOM 618 C CA . LEU A 1 83 ? -12.785 -4.243 11.502 1.00 98.06 83 LEU A CA 1
ATOM 619 C C . LEU A 1 83 ? -12.375 -3.927 12.946 1.00 98.06 83 LEU A C 1
ATOM 621 O O . LEU A 1 83 ? -13.157 -4.168 13.868 1.00 98.06 83 LEU A O 1
ATOM 625 N N . LEU A 1 84 ? -11.191 -3.347 13.168 1.00 97.31 84 LEU A N 1
ATOM 626 C CA . LEU A 1 84 ? -10.760 -2.911 14.501 1.00 97.31 84 LEU A CA 1
ATOM 627 C C . LEU A 1 84 ? -11.652 -1.790 15.051 1.00 97.31 84 LEU A C 1
ATOM 629 O O . LEU A 1 84 ? -12.039 -1.825 16.223 1.00 97.31 84 LEU A O 1
ATOM 633 N N . LYS A 1 85 ? -12.048 -0.823 14.213 1.00 96.38 85 LYS A N 1
ATOM 634 C CA . LYS A 1 85 ? -13.000 0.233 14.603 1.00 96.38 85 LYS A CA 1
ATOM 635 C C . LYS A 1 85 ? -14.355 -0.339 15.005 1.00 96.38 85 LYS A C 1
ATOM 637 O O . LYS A 1 85 ? -14.887 0.053 16.046 1.00 96.38 85 LYS A O 1
ATOM 642 N N . LEU A 1 86 ? -14.879 -1.286 14.230 1.00 97.38 86 LEU A N 1
ATOM 643 C CA . LEU A 1 86 ? -16.135 -1.970 14.533 1.00 97.38 86 LEU A CA 1
ATOM 644 C C . LEU A 1 86 ? -16.041 -2.765 15.841 1.00 97.38 86 LEU A C 1
ATOM 646 O O . LEU A 1 86 ? -16.941 -2.667 16.676 1.00 97.38 86 LEU A O 1
ATOM 650 N N . LYS A 1 87 ? -14.934 -3.483 16.080 1.00 97.06 87 LYS A N 1
ATOM 651 C CA . LYS A 1 87 ? -14.683 -4.168 17.361 1.00 97.06 87 LYS A CA 1
ATOM 652 C C . LYS A 1 87 ? -14.706 -3.183 18.530 1.00 97.06 87 LYS A C 1
ATOM 654 O O . LYS A 1 87 ? -15.431 -3.4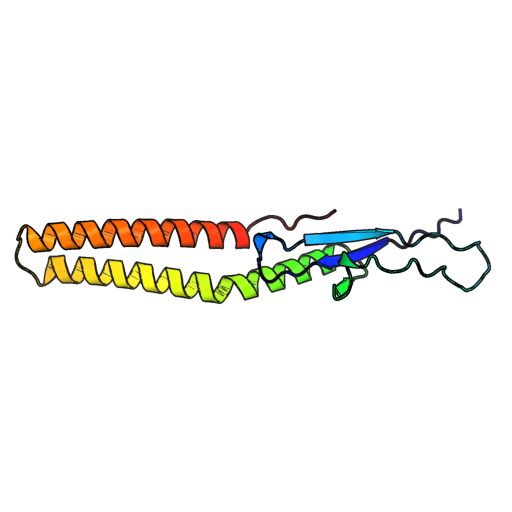06 19.495 1.00 97.06 87 LYS A O 1
ATOM 659 N N . MET A 1 88 ? -13.999 -2.056 18.425 1.00 97.19 88 MET A N 1
ATOM 660 C CA . MET A 1 88 ? -14.011 -1.023 19.467 1.00 97.19 88 MET A CA 1
ATOM 661 C C . MET A 1 88 ? -15.412 -0.451 19.723 1.00 97.19 88 MET A C 1
ATOM 663 O O . MET A 1 88 ? -15.776 -0.212 20.873 1.00 97.19 88 MET A O 1
ATOM 667 N N . GLN A 1 89 ? -16.205 -0.210 18.675 1.00 96.62 89 GLN A N 1
ATOM 668 C CA . GLN A 1 89 ? -17.586 0.265 18.815 1.00 96.62 89 GLN A CA 1
ATOM 669 C C . GLN A 1 89 ? -18.477 -0.777 19.495 1.00 96.62 89 GLN A C 1
ATOM 671 O O . GLN A 1 89 ? -19.218 -0.432 20.413 1.00 96.62 89 GLN A O 1
ATOM 676 N N . ARG A 1 90 ? -18.355 -2.052 19.105 1.00 96.94 90 ARG A N 1
ATOM 677 C CA . ARG A 1 90 ? -19.067 -3.169 19.734 1.00 96.94 90 ARG A CA 1
ATOM 678 C C . ARG A 1 90 ? -18.785 -3.231 21.237 1.00 96.94 90 ARG A C 1
ATOM 680 O O . ARG A 1 90 ? -19.737 -3.279 22.007 1.00 96.94 90 ARG A O 1
ATOM 687 N N . LEU A 1 91 ? -17.514 -3.172 21.650 1.00 95.75 91 LEU A N 1
ATOM 688 C CA . LEU A 1 91 ? -17.127 -3.173 23.070 1.00 95.75 91 LEU A CA 1
ATOM 689 C C . LEU A 1 91 ? -17.769 -2.002 23.828 1.00 95.75 91 LEU A C 1
ATOM 691 O O . LEU A 1 91 ? -18.289 -2.170 24.924 1.00 95.75 91 LEU A O 1
ATOM 695 N N . ARG A 1 92 ? -17.789 -0.803 23.232 1.00 94.81 92 ARG A N 1
ATOM 696 C CA . ARG A 1 92 ? -18.390 0.388 23.861 1.00 94.81 92 ARG A CA 1
ATOM 697 C C . ARG A 1 92 ? -19.903 0.290 24.040 1.00 94.81 92 ARG A C 1
ATOM 699 O O . ARG A 1 92 ? -20.417 0.891 24.979 1.00 94.81 92 ARG A O 1
ATOM 706 N N . LEU A 1 93 ? -20.594 -0.386 23.122 1.00 95.56 93 LEU A N 1
ATOM 707 C CA . LEU A 1 93 ? -22.057 -0.462 23.091 1.00 95.56 93 LEU A CA 1
ATOM 708 C C . LEU A 1 93 ? -22.610 -1.653 23.874 1.00 95.56 93 LEU A C 1
ATOM 710 O O . LEU A 1 93 ? -23.650 -1.520 24.511 1.00 95.56 93 LEU A O 1
ATOM 714 N N . LEU A 1 94 ? -21.948 -2.808 23.790 1.00 94.75 94 LEU A N 1
ATOM 715 C CA . LEU A 1 94 ? -22.480 -4.071 24.304 1.00 94.75 94 LEU A CA 1
ATOM 716 C C . LEU A 1 94 ? -21.876 -4.485 25.644 1.00 94.75 94 LEU A C 1
ATOM 718 O O . LEU A 1 94 ? -22.492 -5.278 26.351 1.00 94.75 94 LEU A O 1
ATOM 722 N N . GLU A 1 95 ? -20.694 -3.977 26.001 1.00 92.25 95 GLU A N 1
ATOM 723 C CA . GLU A 1 95 ? -20.018 -4.379 27.232 1.00 92.25 95 GLU A CA 1
ATOM 724 C C . GLU A 1 95 ? -20.106 -3.300 28.321 1.00 92.25 95 GLU A C 1
ATOM 726 O O . GLU A 1 95 ? -19.905 -2.103 28.051 1.00 92.25 95 GLU A O 1
ATOM 731 N N . PRO A 1 96 ? -20.376 -3.701 29.579 1.00 92.75 96 PRO A N 1
ATOM 732 C CA . PRO A 1 96 ? -20.404 -2.774 30.699 1.00 92.75 96 PRO A CA 1
ATOM 733 C C . PRO A 1 96 ? -19.035 -2.113 30.887 1.00 92.75 96 PRO A C 1
ATOM 735 O O . PRO A 1 96 ? -17.993 -2.664 30.531 1.00 92.75 96 PRO A O 1
ATOM 738 N N . ARG A 1 97 ? -19.025 -0.906 31.463 1.00 93.00 97 ARG A N 1
ATOM 739 C CA . ARG A 1 97 ? -17.770 -0.205 31.769 1.00 93.00 97 ARG A CA 1
ATOM 740 C C . ARG A 1 97 ? -16.962 -1.017 32.783 1.00 93.00 97 ARG A C 1
ATOM 742 O O . ARG A 1 97 ? -17.437 -1.256 33.888 1.00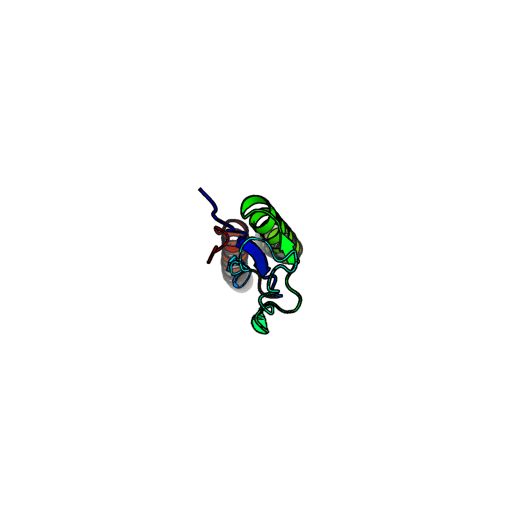 93.00 97 ARG A O 1
ATOM 749 N N . SER A 1 98 ? -15.755 -1.416 32.398 1.00 95.25 98 SER A N 1
ATOM 750 C CA . SER A 1 98 ? -14.802 -2.153 33.228 1.00 95.25 98 SER A CA 1
ATOM 751 C C . SER A 1 98 ? -13.372 -1.818 32.796 1.00 95.25 98 SER A C 1
ATOM 753 O O . SER A 1 98 ? -13.152 -1.394 31.659 1.00 95.25 98 SER A O 1
ATOM 755 N N . SER A 1 99 ? -12.399 -2.027 33.688 1.00 94.06 99 SER A N 1
ATOM 756 C CA . SER A 1 99 ? -10.975 -1.838 33.375 1.00 94.06 99 SER A CA 1
ATOM 757 C C . SER A 1 99 ? -10.524 -2.732 32.219 1.00 94.06 99 SER A C 1
ATOM 759 O O . SER A 1 99 ? -9.877 -2.255 31.296 1.00 94.06 99 SER A O 1
ATOM 761 N N . VAL A 1 100 ? -10.962 -3.995 32.217 1.00 94.50 100 VAL A N 1
ATOM 762 C CA . VAL A 1 100 ? -10.648 -4.983 31.171 1.00 94.50 100 VAL A CA 1
ATOM 763 C C . VAL A 1 100 ? -11.106 -4.502 29.794 1.00 94.50 100 VAL A C 1
ATOM 765 O O . VAL A 1 100 ? -10.359 -4.570 28.820 1.00 94.50 100 VAL A O 1
ATOM 768 N N . ARG A 1 101 ? -12.328 -3.964 29.706 1.00 94.94 101 ARG A N 1
ATOM 769 C CA . ARG A 1 101 ? -12.853 -3.417 28.452 1.00 94.94 101 ARG A CA 1
ATOM 770 C C . ARG A 1 101 ? -12.029 -2.219 27.978 1.00 94.94 101 ARG A C 1
ATOM 772 O O . ARG A 1 101 ? -11.768 -2.079 26.784 1.00 94.94 101 ARG A O 1
ATOM 779 N N . ASP A 1 102 ? -11.657 -1.330 28.893 1.00 94.62 102 ASP A N 1
ATOM 780 C CA . ASP A 1 102 ? -10.915 -0.115 28.553 1.00 94.62 102 ASP A CA 1
ATOM 781 C C . ASP A 1 102 ? -9.472 -0.424 28.111 1.00 94.62 102 ASP A C 1
ATOM 783 O O . ASP A 1 102 ? -8.990 0.190 27.155 1.00 94.62 102 ASP A O 1
ATOM 787 N N . GLU A 1 103 ? -8.826 -1.422 28.721 1.00 96.62 103 GLU A N 1
ATOM 788 C CA . GLU A 1 103 ? -7.524 -1.960 28.300 1.00 96.62 103 GLU A CA 1
ATOM 789 C C . GLU A 1 103 ? -7.585 -2.580 26.898 1.00 96.62 103 GLU A C 1
ATOM 791 O O . GLU A 1 103 ? -6.756 -2.260 26.043 1.00 96.62 103 GLU A O 1
ATOM 796 N N . GLU A 1 104 ? -8.603 -3.397 26.616 1.00 96.31 104 GLU A N 1
ATOM 797 C CA . GLU A 1 104 ? -8.797 -3.996 25.292 1.00 96.31 104 GLU A CA 1
ATOM 798 C C . GLU A 1 104 ? -9.035 -2.922 24.217 1.00 96.31 104 GLU A C 1
ATOM 800 O O . GLU A 1 104 ? -8.436 -2.958 23.142 1.00 96.31 104 GLU A O 1
ATOM 805 N N . ILE A 1 105 ? -9.851 -1.901 24.510 1.00 96.25 105 ILE A N 1
ATOM 806 C CA . ILE A 1 105 ? -10.044 -0.762 23.600 1.00 96.25 105 ILE A CA 1
ATOM 807 C C . ILE A 1 105 ? -8.720 -0.029 23.355 1.00 96.25 105 ILE A C 1
ATOM 809 O O . ILE A 1 105 ? -8.481 0.424 22.234 1.00 96.25 105 ILE A O 1
ATOM 813 N N . LEU A 1 106 ? -7.872 0.127 24.373 1.00 96.81 106 LEU A N 1
ATOM 814 C CA . LEU A 1 106 ? -6.567 0.768 24.223 1.00 96.81 106 LEU A CA 1
ATOM 815 C C . LEU A 1 106 ? -5.641 -0.066 23.331 1.00 96.81 106 LEU A C 1
ATOM 817 O O . LEU A 1 106 ? -5.029 0.496 22.422 1.00 96.81 106 LEU A O 1
ATOM 821 N N . ARG A 1 107 ? -5.612 -1.392 23.507 1.00 97.69 107 ARG A N 1
ATOM 822 C CA . ARG A 1 107 ? -4.862 -2.308 22.636 1.00 97.69 107 ARG A CA 1
ATOM 823 C C . ARG A 1 107 ? -5.303 -2.189 21.178 1.00 97.69 107 ARG A C 1
ATOM 825 O O . ARG A 1 107 ? -4.472 -1.955 20.306 1.00 97.69 107 ARG A O 1
ATOM 832 N N . LEU A 1 108 ? -6.610 -2.266 20.918 1.00 97.62 108 LEU A N 1
ATOM 833 C CA . LEU A 1 108 ? -7.163 -2.152 19.563 1.00 97.62 108 LEU A CA 1
ATOM 834 C C . LEU A 1 108 ? -6.873 -0.785 18.922 1.00 97.62 108 LEU A C 1
ATOM 836 O O . LEU A 1 108 ? -6.717 -0.696 17.706 1.00 97.62 108 LEU A O 1
ATOM 840 N N . LYS A 1 109 ? -6.795 0.294 19.716 1.00 97.19 109 LYS A N 1
ATOM 841 C CA . LYS A 1 109 ? -6.390 1.619 19.216 1.00 97.19 109 LYS A CA 1
ATOM 842 C C . LYS A 1 109 ? -4.935 1.642 18.757 1.00 97.19 109 LYS A C 1
ATOM 844 O O . LYS A 1 109 ? -4.663 2.265 17.734 1.00 97.19 109 LYS A O 1
ATOM 849 N N . LEU A 1 110 ? -4.028 1.019 19.511 1.00 97.69 110 LEU A N 1
ATOM 850 C CA . LEU A 1 110 ? -2.612 0.943 19.147 1.00 97.69 110 LEU A CA 1
ATOM 851 C C . LEU A 1 110 ? -2.433 0.130 17.861 1.00 97.69 110 LEU A C 1
ATOM 853 O O . LEU A 1 110 ? -1.849 0.635 16.908 1.00 97.69 110 LEU A O 1
ATOM 857 N N . GLU A 1 111 ? -3.059 -1.045 17.785 1.00 97.62 111 GLU A N 1
ATOM 858 C CA . GLU A 1 111 ? -3.049 -1.892 16.585 1.00 97.62 111 GLU A CA 1
ATOM 859 C C . GLU A 1 111 ? -3.609 -1.146 15.359 1.00 97.62 111 GLU A C 1
ATOM 861 O O . GLU A 1 111 ? -3.008 -1.127 14.285 1.00 97.62 111 GLU A O 1
ATOM 866 N N . ALA A 1 112 ? -4.731 -0.434 15.517 1.00 96.81 112 ALA A N 1
ATOM 867 C CA . ALA A 1 112 ? -5.298 0.363 14.433 1.00 96.81 112 ALA A CA 1
ATOM 868 C C . ALA A 1 112 ? -4.372 1.512 13.994 1.00 96.81 112 ALA A C 1
ATOM 870 O O . ALA A 1 112 ? -4.356 1.860 12.810 1.00 96.81 112 ALA A O 1
ATOM 871 N N . ALA A 1 113 ? -3.616 2.116 14.916 1.00 97.12 113 ALA A N 1
ATOM 872 C CA . ALA A 1 113 ? -2.660 3.173 14.598 1.00 97.12 113 ALA A CA 1
ATOM 873 C C . ALA A 1 113 ? -1.463 2.633 13.800 1.00 97.12 113 ALA A C 1
ATOM 875 O O . ALA A 1 113 ? -1.072 3.256 12.811 1.00 97.12 113 ALA A O 1
ATOM 876 N N . GLU A 1 114 ? -0.944 1.461 14.171 1.00 97.62 114 GLU A N 1
ATOM 877 C CA . GLU A 1 114 ? 0.131 0.769 13.448 1.00 97.62 114 GLU A CA 1
ATOM 878 C C . GLU A 1 114 ? -0.291 0.432 12.012 1.00 97.62 114 GLU A C 1
ATOM 880 O O . GLU A 1 114 ? 0.367 0.848 11.055 1.00 97.62 114 GLU A O 1
ATOM 885 N N . LEU A 1 115 ? -1.457 -0.199 11.837 1.00 97.50 115 LEU A N 1
ATOM 886 C CA . LEU A 1 115 ? -1.988 -0.518 10.506 1.00 97.50 115 LEU A CA 1
ATOM 887 C C . LEU A 1 115 ? -2.302 0.737 9.680 1.00 97.50 115 LEU A C 1
ATOM 889 O O . LEU A 1 115 ? -2.148 0.745 8.459 1.00 97.50 115 LEU A O 1
ATOM 893 N N . THR A 1 116 ? -2.718 1.830 10.326 1.00 96.69 116 THR A N 1
ATOM 894 C CA . THR A 1 116 ? -2.941 3.114 9.641 1.00 96.69 116 THR A CA 1
ATOM 895 C C . THR A 1 116 ?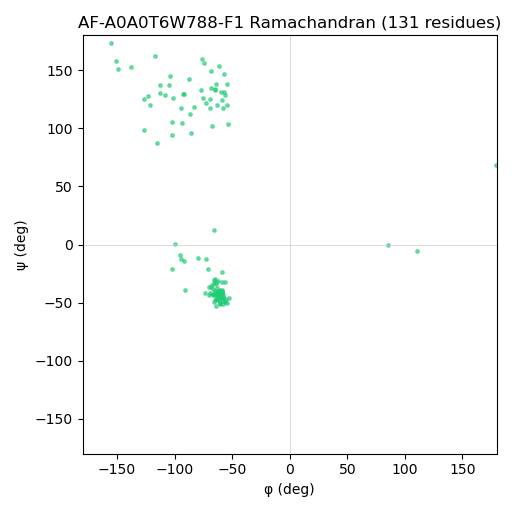 -1.625 3.723 9.148 1.00 96.69 116 THR A C 1
ATOM 897 O O . THR A 1 116 ? -1.596 4.313 8.063 1.00 96.69 116 THR A O 1
ATOM 900 N N . ALA A 1 117 ? -0.536 3.578 9.907 1.00 97.50 117 ALA A N 1
ATOM 901 C CA . ALA A 1 117 ? 0.791 4.017 9.487 1.00 97.50 117 ALA A CA 1
ATOM 902 C C . ALA A 1 117 ? 1.296 3.193 8.291 1.00 97.50 117 ALA A C 1
ATOM 904 O O . ALA A 1 117 ? 1.762 3.772 7.307 1.00 97.50 117 ALA A O 1
ATOM 905 N N . GLU A 1 118 ? 1.112 1.871 8.324 1.00 96.56 118 GLU A N 1
ATOM 906 C CA . GLU A 1 118 ? 1.435 0.990 7.196 1.00 96.56 118 GLU A CA 1
ATOM 907 C C . GLU A 1 118 ? 0.604 1.348 5.950 1.00 96.56 118 GLU A C 1
ATOM 909 O O . GLU A 1 118 ? 1.139 1.526 4.855 1.00 96.56 118 GLU 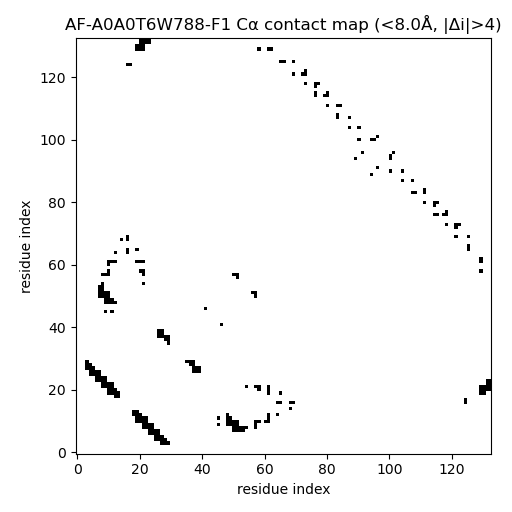A O 1
ATOM 914 N N . LEU A 1 119 ? -0.705 1.564 6.106 1.00 97.00 119 LEU A N 1
ATOM 915 C CA . LEU A 1 119 ? -1.586 1.994 5.018 1.00 97.00 119 LEU A CA 1
ATOM 916 C C . LEU A 1 119 ? -1.133 3.324 4.399 1.00 97.00 119 LEU A C 1
ATOM 918 O O . LEU A 1 119 ? -1.219 3.511 3.182 1.00 97.00 119 LEU A O 1
ATOM 922 N N . LYS A 1 120 ? -0.665 4.264 5.227 1.00 96.75 120 LYS A N 1
ATOM 923 C CA . LYS A 1 120 ? -0.124 5.540 4.752 1.00 96.75 120 LYS A CA 1
ATOM 924 C C . LYS A 1 120 ? 1.117 5.315 3.890 1.00 96.75 120 LYS A C 1
ATOM 926 O O . LYS A 1 120 ? 1.165 5.859 2.791 1.00 96.75 120 LYS A O 1
ATOM 931 N N . TYR A 1 121 ? 2.050 4.477 4.339 1.00 95.44 121 TYR A N 1
ATOM 932 C CA . TYR A 1 121 ? 3.245 4.121 3.573 1.00 95.44 121 TYR A CA 1
ATOM 933 C C . TYR A 1 121 ? 2.895 3.589 2.173 1.00 95.44 121 TYR A C 1
ATOM 935 O O . TYR A 1 121 ? 3.362 4.132 1.171 1.00 95.44 121 TYR A O 1
ATOM 943 N N . TRP A 1 122 ? 1.982 2.617 2.078 1.00 95.50 122 TRP A N 1
ATOM 944 C CA . TRP A 1 122 ? 1.561 2.059 0.786 1.00 95.50 122 TRP A CA 1
ATOM 945 C C . TRP A 1 122 ? 0.866 3.083 -0.123 1.00 95.50 122 TRP A C 1
ATOM 947 O O . TRP A 1 122 ? 1.077 3.102 -1.338 1.00 95.50 122 TRP A O 1
ATOM 957 N N . ARG A 1 123 ? 0.054 3.981 0.446 1.00 95.50 123 ARG A N 1
ATOM 958 C CA . ARG A 1 123 ? -0.577 5.079 -0.308 1.00 95.50 123 ARG A CA 1
ATOM 959 C C . ARG A 1 123 ? 0.434 6.108 -0.803 1.00 95.50 123 ARG A C 1
ATOM 961 O O . ARG A 1 123 ? 0.236 6.680 -1.876 1.00 95.50 123 ARG A O 1
ATOM 968 N N . ASP A 1 124 ? 1.479 6.368 -0.030 1.00 95.38 124 ASP A N 1
ATOM 969 C CA . ASP A 1 124 ? 2.543 7.292 -0.409 1.00 95.38 124 ASP A CA 1
ATOM 970 C C . ASP A 1 124 ? 3.388 6.697 -1.540 1.00 95.38 124 ASP A C 1
ATOM 972 O O . ASP A 1 124 ? 3.583 7.375 -2.547 1.00 95.38 124 ASP A O 1
ATOM 976 N N . LEU A 1 125 ? 3.741 5.406 -1.471 1.00 92.75 125 LEU A N 1
ATOM 977 C CA . LEU A 1 125 ? 4.374 4.682 -2.583 1.00 92.75 125 LEU A CA 1
ATOM 978 C C . LEU A 1 125 ? 3.549 4.761 -3.869 1.00 92.75 125 LEU A C 1
ATOM 980 O O . LEU A 1 125 ? 4.063 5.104 -4.932 1.00 92.75 125 LEU A O 1
ATOM 984 N N . ARG A 1 126 ? 2.237 4.526 -3.772 1.00 93.00 126 ARG A N 1
ATOM 985 C CA . ARG A 1 126 ? 1.327 4.587 -4.922 1.00 93.00 126 ARG A CA 1
ATOM 986 C C . ARG A 1 126 ? 1.327 5.958 -5.614 1.00 93.00 126 ARG A C 1
ATOM 988 O O . ARG A 1 126 ? 1.121 6.041 -6.827 1.00 93.00 126 ARG A O 1
ATOM 995 N N . ARG A 1 127 ? 1.543 7.032 -4.848 1.00 92.50 127 ARG A N 1
ATOM 996 C CA . ARG A 1 127 ? 1.559 8.428 -5.320 1.00 92.50 127 ARG A CA 1
ATOM 997 C C . ARG A 1 127 ? 2.954 8.947 -5.652 1.00 92.50 127 ARG A C 1
ATOM 999 O O . ARG A 1 127 ? 3.056 10.004 -6.272 1.00 92.50 127 ARG A O 1
ATOM 1006 N N . ALA A 1 128 ? 4.007 8.231 -5.268 1.00 92.44 128 ALA A N 1
ATOM 1007 C CA . ALA A 1 128 ? 5.382 8.651 -5.482 1.00 92.44 128 ALA A CA 1
ATOM 1008 C C . ALA A 1 128 ? 5.661 8.899 -6.972 1.00 92.44 128 ALA A C 1
ATOM 1010 O O . ALA A 1 128 ? 5.085 8.256 -7.858 1.00 92.44 128 ALA A O 1
ATOM 1011 N N . LYS A 1 129 ? 6.532 9.864 -7.271 1.00 93.25 129 LYS A N 1
ATOM 1012 C CA . LYS A 1 129 ? 7.015 10.079 -8.638 1.00 93.25 129 LYS A CA 1
ATOM 1013 C C . LYS A 1 129 ? 7.892 8.886 -9.032 1.00 93.25 129 LYS A C 1
ATOM 1015 O O . LYS A 1 129 ? 8.726 8.472 -8.236 1.00 93.25 129 LYS A O 1
ATOM 1020 N N . ILE 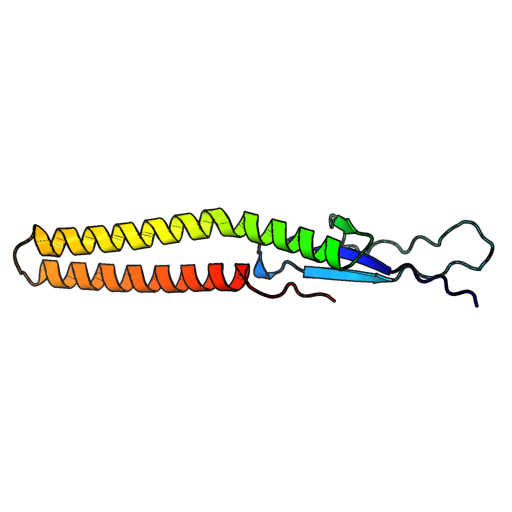A 1 130 ? 7.702 8.357 -10.240 1.00 94.25 130 ILE A N 1
ATOM 1021 C CA . ILE A 1 130 ? 8.553 7.281 -10.754 1.00 94.25 130 ILE A CA 1
ATOM 1022 C C . ILE A 1 130 ? 9.952 7.858 -11.018 1.00 94.25 130 ILE A C 1
ATOM 1024 O O . ILE A 1 130 ? 10.041 8.872 -11.718 1.00 94.25 130 ILE A O 1
ATOM 1028 N N . PRO A 1 131 ? 11.022 7.277 -10.447 1.00 91.88 131 PRO A N 1
ATOM 1029 C CA . PRO A 1 131 ? 12.386 7.678 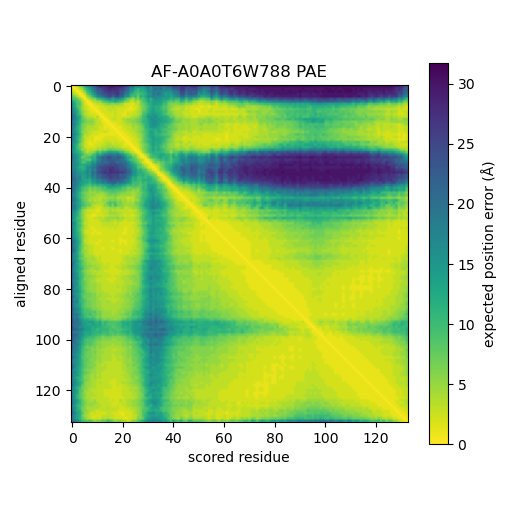-10.762 1.00 91.88 131 PRO A CA 1
ATOM 1030 C C . PRO A 1 131 ? 12.700 7.393 -12.231 1.00 91.88 131 PRO A C 1
ATOM 1032 O O . PRO A 1 131 ? 12.339 6.336 -12.746 1.00 91.88 131 PRO A O 1
ATOM 1035 N N . VAL A 1 132 ? 13.374 8.337 -12.881 1.00 90.88 132 VAL A N 1
ATOM 1036 C CA . VAL A 1 132 ? 13.851 8.230 -14.262 1.00 90.88 132 VAL A CA 1
ATOM 1037 C C . VAL A 1 132 ? 15.345 8.537 -14.228 1.00 90.88 132 VAL A C 1
ATOM 1039 O O . VAL A 1 132 ? 15.724 9.571 -13.669 1.00 90.88 132 VAL A O 1
ATOM 1042 N N . SER A 1 133 ? 16.169 7.630 -14.748 1.00 84.62 133 SER A N 1
ATOM 1043 C CA . SER A 1 133 ? 17.638 7.713 -14.729 1.00 84.62 133 SER A CA 1
ATOM 1044 C C . SER A 1 133 ? 18.248 7.382 -16.075 1.00 84.62 133 SER A C 1
ATOM 1046 O O . SER A 1 133 ? 17.706 6.459 -16.718 1.00 84.62 133 SER A O 1
#

Sequence (133 aa):
MGASWGSKWYSVLDNDPAKCRVEMVDCRPGPIGTGDDPWVPLPDHLSGCQEFSSEAVAVSAVRAHVLSATQEKILELVVAVELLKLKMQRLRLLEPRSSVRDEEILRLKLEAAELTAELKYWRDLRRAKIPVS

Foldseek 3Di:
DDDPWQKKKWFDDDLDLLPTAIEIDTQDDDDPPPPDRPPPPDPPSRVPTDIDRDPVVSQVVSLVRLCVSLVVVLVVLVVLLVVLVVVLVCLVPPPDDDPVSVVVNVVSVVVSVVSVVVSVVSVCSSVDRHYYD

Secondary structure (DSSP, 8-state):
-----EEEEEEE--SSGGG-EEEEEEEPPPPTT-S----PPPPGGGTTPEEESSHHHHHHHHHHHHHHHHHHHHHHHHHHHHHHHHHHHHHHHHS-S-HHHHHHHHHHHHHHHHHHHHHHHHHHHHHSPPPB-

Mean predicted aligned error: 8.25 Å

Radius of gyration: 24.95 Å; Cα contacts (8 Å, |Δi|>4): 147; chains: 1; bounding box: 52×26×78 Å